Protein AF-A0A0M4QEE5-F1 (afdb_monomer)

Foldseek 3Di:
DLVLVVLLVVLCVVLVHDPVVVVCQQQFQDPVPVRDHVVVCSVVSVVSNVVSCVVSVPPPDDDDPPPPPDDD

Secondary structure (DSSP, 8-state):
--HHHHHHHHHHHHTT--HHHHHHHHHS--GGGTT--GGGGTT-HHHHHHHHHHHHH-----S---------

Solvent-accessible surface area (backbone atoms only — not comparable to full-atom values): 4601 Å² total; per-residue (Å²): 133,68,69,51,59,58,55,50,55,56,52,35,54,77,67,73,49,54,72,64,57,51,52,51,52,32,71,35,63,31,84,90,55,86,56,42,34,54,62,82,39,60,90,42,46,72,62,49,58,52,49,53,47,57,68,66,61,62,71,73,86,76,86,73,89,76,80,87,79,86,84,132

Organism: NCBI:txid656366

Radius of gyration: 15.47 Å; Cα contacts (8 Å, |Δi|>4): 43; chains: 1; bounding box: 22×21×51 Å

Mean predicted aligned error: 9.38 Å

Sequence (72 aa):
MRPVIAALLEIIAKYQRSVEDLTHWLCTRTGQWDDDRPVDRLDEPAVVLEAVKSHYGVQWWSGRVVNLSRKS

pLDDT: mean 79.1, std 17.91, range [34.78, 94.31]

Structure (mmCIF, N/CA/C/O backbone):
data_AF-A0A0M4QEE5-F1
#
_entry.id   AF-A0A0M4QEE5-F1
#
loop_
_atom_site.group_PDB
_atom_site.id
_atom_site.type_symbol
_atom_site.label_atom_id
_atom_site.label_alt_id
_atom_site.label_comp_id
_atom_site.label_asym_id
_atom_site.label_entity_id
_atom_site.label_seq_id
_atom_site.pdbx_PDB_ins_code
_atom_site.Cartn_x
_atom_site.Cartn_y
_atom_site.Cartn_z
_atom_site.occupancy
_atom_site.B_iso_or_equiv
_atom_site.auth_seq_id
_atom_site.auth_comp_id
_atom_site.auth_asym_id
_atom_site.auth_atom_id
_atom_site.pdbx_PDB_model_num
ATOM 1 N N . MET A 1 1 ? -10.852 -9.211 -10.035 1.00 54.66 1 MET A N 1
ATOM 2 C CA . MET A 1 1 ? -10.368 -8.460 -8.852 1.00 54.66 1 MET A CA 1
ATOM 3 C C . MET A 1 1 ? -8.853 -8.569 -8.806 1.00 54.66 1 MET A C 1
ATOM 5 O O . MET A 1 1 ? -8.358 -9.671 -8.996 1.00 54.66 1 MET A O 1
ATOM 9 N N . ARG A 1 2 ? -8.120 -7.467 -8.598 1.00 69.44 2 ARG A N 1
ATOM 10 C CA . ARG A 1 2 ? -6.662 -7.519 -8.397 1.00 69.44 2 ARG A CA 1
ATOM 11 C C . ARG A 1 2 ? -6.390 -7.930 -6.936 1.00 69.44 2 ARG A C 1
ATOM 13 O O . ARG A 1 2 ? -6.761 -7.158 -6.052 1.00 69.44 2 ARG A O 1
ATOM 20 N N . PRO A 1 3 ? -5.788 -9.102 -6.654 1.00 79.75 3 PRO A N 1
ATOM 21 C CA . PRO A 1 3 ? -5.621 -9.611 -5.285 1.00 79.75 3 PRO A CA 1
ATOM 22 C C . PRO A 1 3 ? -4.783 -8.684 -4.391 1.00 79.75 3 PRO A C 1
ATOM 24 O O . PRO A 1 3 ? -5.016 -8.613 -3.188 1.00 79.75 3 PRO A O 1
ATOM 27 N N . VAL A 1 4 ? -3.879 -7.897 -4.983 1.00 89.38 4 VAL A N 1
ATOM 28 C CA . VAL A 1 4 ? -3.078 -6.894 -4.267 1.00 89.38 4 VAL A CA 1
ATOM 29 C C . VAL A 1 4 ? -3.937 -5.827 -3.577 1.00 89.38 4 VAL A C 1
ATOM 31 O O . VAL A 1 4 ? -3.609 -5.421 -2.471 1.00 89.38 4 VAL A O 1
ATOM 34 N N . ILE A 1 5 ? -5.073 -5.418 -4.158 1.00 90.25 5 ILE A N 1
ATOM 35 C CA . ILE A 1 5 ? -5.932 -4.380 -3.564 1.00 90.25 5 ILE A CA 1
ATOM 36 C C . ILE A 1 5 ? -6.546 -4.868 -2.251 1.00 90.25 5 ILE A C 1
ATOM 38 O O . ILE A 1 5 ? -6.583 -4.120 -1.280 1.00 90.25 5 ILE A O 1
ATOM 42 N N . ALA A 1 6 ? -6.974 -6.133 -2.193 1.00 92.25 6 ALA A N 1
ATOM 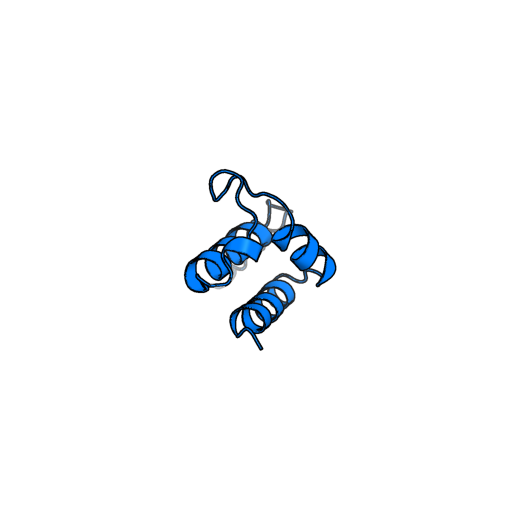43 C CA . ALA A 1 6 ? -7.496 -6.720 -0.961 1.00 92.25 6 ALA A CA 1
ATOM 44 C C . ALA A 1 6 ? -6.420 -6.757 0.138 1.00 92.25 6 ALA A C 1
ATOM 46 O O . ALA A 1 6 ? -6.668 -6.319 1.258 1.00 92.25 6 ALA A O 1
ATOM 47 N N . ALA A 1 7 ? -5.200 -7.177 -0.207 1.00 93.06 7 ALA A N 1
ATOM 48 C CA . ALA A 1 7 ? -4.080 -7.188 0.732 1.00 93.06 7 ALA A CA 1
ATOM 49 C C . ALA A 1 7 ? -3.700 -5.775 1.220 1.00 93.06 7 ALA A C 1
ATOM 51 O O . ALA A 1 7 ? -3.394 -5.591 2.397 1.00 93.06 7 ALA A O 1
ATOM 52 N N . LEU A 1 8 ? -3.767 -4.759 0.352 1.00 93.44 8 LEU A N 1
ATOM 53 C CA . LEU A 1 8 ? -3.554 -3.364 0.746 1.00 93.44 8 LEU A CA 1
ATOM 54 C C . LEU A 1 8 ? -4.609 -2.895 1.752 1.00 93.44 8 LEU A C 1
ATOM 56 O O . LEU A 1 8 ? -4.241 -2.303 2.765 1.00 93.44 8 LEU A O 1
ATOM 60 N N . LEU A 1 9 ? -5.888 -3.208 1.512 1.00 94.00 9 LEU A N 1
ATOM 61 C CA . LEU A 1 9 ? -6.991 -2.884 2.425 1.00 94.00 9 LEU A CA 1
ATOM 62 C C . LEU A 1 9 ? -6.794 -3.517 3.810 1.00 94.00 9 LEU A C 1
ATOM 64 O O . LEU A 1 9 ? -6.980 -2.854 4.830 1.00 94.00 9 LEU A O 1
ATOM 68 N N . GLU A 1 10 ? -6.356 -4.774 3.863 1.00 93.50 10 GLU A N 1
ATOM 69 C CA . GLU A 1 10 ? -6.039 -5.441 5.129 1.00 93.50 10 GLU A CA 1
ATOM 70 C C . GLU A 1 10 ? -4.867 -4.781 5.867 1.00 93.50 10 GLU A C 1
ATOM 72 O O . GLU A 1 10 ? -4.884 -4.673 7.095 1.00 93.50 10 GLU A O 1
ATOM 77 N N . ILE A 1 11 ? -3.837 -4.336 5.142 1.00 91.94 11 ILE A N 1
ATOM 78 C CA . ILE A 1 11 ? -2.676 -3.671 5.742 1.00 91.94 11 ILE A CA 1
ATOM 79 C C . ILE A 1 11 ? -3.067 -2.309 6.317 1.00 91.94 11 ILE A C 1
ATOM 81 O O . ILE A 1 11 ? -2.749 -2.030 7.474 1.00 91.94 11 ILE A O 1
ATOM 85 N N . ILE A 1 12 ? -3.778 -1.471 5.560 1.00 93.38 12 ILE A N 1
ATOM 86 C CA . ILE A 1 12 ? -4.176 -0.144 6.054 1.00 93.38 12 ILE A CA 1
ATOM 87 C C . ILE A 1 12 ? -5.120 -0.239 7.254 1.00 93.38 12 ILE A C 1
ATOM 89 O O . ILE A 1 12 ? -5.015 0.575 8.170 1.00 93.38 12 ILE A O 1
ATOM 93 N N . ALA A 1 13 ? -5.959 -1.280 7.319 1.00 92.94 13 ALA A N 1
ATOM 94 C CA . ALA A 1 13 ? -6.818 -1.539 8.467 1.00 92.94 13 ALA A CA 1
ATOM 95 C C . ALA A 1 13 ? -5.998 -1.834 9.735 1.00 92.94 13 ALA A C 1
ATOM 97 O O . ALA A 1 13 ? -6.315 -1.312 10.803 1.00 92.94 13 ALA A O 1
ATOM 98 N N . LYS A 1 14 ? -4.898 -2.598 9.622 1.00 92.25 14 LYS A N 1
ATOM 99 C CA . LYS A 1 14 ? -3.972 -2.863 10.745 1.00 92.25 14 LYS A CA 1
ATOM 100 C C . LYS A 1 14 ? -3.295 -1.592 11.257 1.00 92.25 14 LYS A C 1
ATOM 102 O O . LYS A 1 14 ? -3.062 -1.474 12.455 1.00 92.25 14 LYS A O 1
ATOM 107 N N . TYR A 1 15 ? -3.012 -0.643 10.367 1.00 88.75 15 TYR A N 1
ATOM 108 C CA . TYR A 1 15 ? -2.442 0.661 10.717 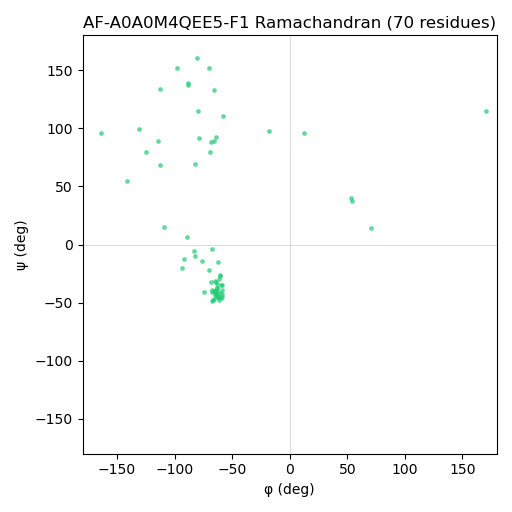1.00 88.75 15 TYR A CA 1
ATOM 109 C C . TYR A 1 15 ? -3.496 1.732 11.037 1.00 88.75 15 TYR A C 1
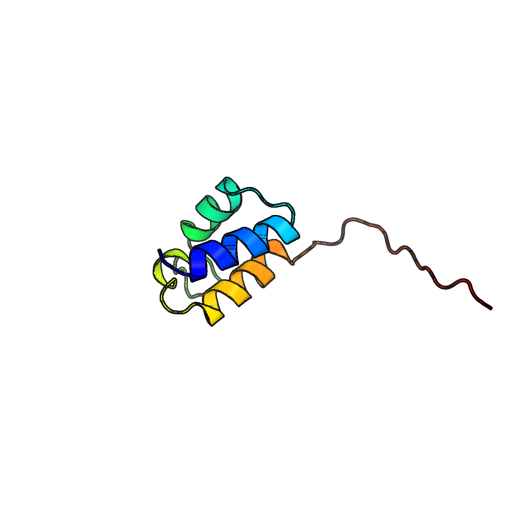ATOM 111 O O . TYR A 1 15 ? -3.135 2.891 11.231 1.00 88.75 15 TYR A O 1
ATOM 119 N N . GLN A 1 16 ? -4.781 1.361 11.097 1.00 91.50 16 GLN A N 1
ATOM 120 C CA . GLN A 1 16 ? -5.905 2.271 11.345 1.00 91.50 16 GLN A CA 1
ATOM 121 C C . GLN A 1 16 ? -5.942 3.471 10.377 1.00 91.50 16 GLN A C 1
ATOM 123 O O . GLN A 1 16 ? -6.265 4.592 10.768 1.00 91.50 16 GLN A O 1
ATOM 128 N N . ARG A 1 17 ? -5.591 3.238 9.108 1.00 92.00 17 ARG A N 1
ATOM 129 C CA . ARG A 1 17 ? -5.627 4.233 8.026 1.00 92.00 17 ARG A CA 1
ATOM 130 C C . ARG A 1 17 ? -6.903 4.100 7.204 1.00 92.00 17 ARG A C 1
ATOM 132 O O . ARG A 1 17 ? -7.475 3.013 7.109 1.00 92.00 17 ARG A O 1
ATOM 139 N N . SER A 1 18 ? -7.351 5.208 6.619 1.00 93.81 18 SER A N 1
ATOM 140 C CA . SER A 1 18 ? -8.570 5.231 5.811 1.00 93.81 18 SER A CA 1
ATOM 141 C C . SER A 1 18 ? -8.321 4.722 4.386 1.00 93.81 18 SER A C 1
ATOM 143 O O . SER A 1 18 ? -7.196 4.697 3.883 1.00 93.81 18 SER A O 1
ATOM 145 N N . VAL A 1 19 ? -9.397 4.328 3.700 1.00 93.25 19 VAL A N 1
ATOM 146 C CA . VAL A 1 19 ? -9.338 3.997 2.265 1.00 93.25 19 VAL A CA 1
ATOM 147 C C . VAL A 1 19 ? -8.977 5.233 1.434 1.00 93.25 19 VAL A C 1
ATOM 149 O O . VAL A 1 19 ? -8.307 5.111 0.410 1.00 93.25 19 VAL A O 1
ATOM 152 N N . GLU A 1 20 ? -9.372 6.426 1.881 1.00 94.31 20 GLU A N 1
ATOM 153 C CA . GLU A 1 20 ? -8.992 7.695 1.252 1.00 94.31 20 GLU A CA 1
ATOM 154 C C . GLU A 1 20 ? -7.484 7.937 1.355 1.00 94.31 20 GLU A C 1
ATOM 156 O O . GLU A 1 20 ? -6.867 8.266 0.344 1.00 94.31 20 GLU A O 1
ATOM 161 N N . ASP A 1 21 ? -6.871 7.672 2.516 1.00 91.44 21 ASP A N 1
ATOM 162 C CA . ASP A 1 21 ? -5.416 7.754 2.693 1.00 91.44 21 ASP A CA 1
ATOM 163 C C . ASP A 1 21 ? -4.695 6.809 1.728 1.00 91.44 21 ASP A C 1
ATOM 165 O O . ASP A 1 21 ? -3.723 7.208 1.084 1.00 91.44 21 ASP A O 1
ATOM 169 N N . LEU A 1 22 ? -5.180 5.567 1.599 1.00 93.56 22 LEU A N 1
ATOM 170 C CA . LEU A 1 22 ? -4.618 4.589 0.664 1.00 93.56 22 LEU A CA 1
ATOM 171 C C . LEU A 1 22 ? -4.762 5.042 -0.785 1.00 93.56 22 LEU A C 1
ATOM 173 O O . LEU A 1 22 ? -3.830 4.907 -1.571 1.00 93.56 22 LEU A O 1
ATOM 177 N N . THR A 1 23 ? -5.926 5.578 -1.143 1.00 94.00 23 THR A N 1
ATOM 178 C CA . THR A 1 23 ? -6.195 6.071 -2.498 1.00 94.00 23 THR A CA 1
ATOM 179 C C . THR A 1 23 ? -5.284 7.246 -2.828 1.00 94.00 23 THR A C 1
ATOM 181 O O . THR A 1 23 ? -4.707 7.300 -3.913 1.00 94.00 23 THR A O 1
ATOM 184 N N . HIS A 1 24 ? -5.107 8.163 -1.878 1.00 92.50 24 HIS A N 1
ATOM 185 C CA . HIS A 1 24 ? -4.192 9.283 -2.019 1.00 92.50 24 HIS A CA 1
ATOM 186 C C . HIS A 1 24 ? -2.753 8.792 -2.195 1.00 92.50 24 HIS A C 1
ATOM 188 O O . HIS A 1 24 ? -2.089 9.207 -3.143 1.00 92.50 24 HIS A O 1
ATOM 194 N N . TRP A 1 25 ? -2.294 7.854 -1.363 1.00 92.06 25 TRP A N 1
ATOM 195 C CA . TRP A 1 25 ? -0.963 7.260 -1.488 1.00 92.06 25 TRP A CA 1
ATOM 196 C C . TRP A 1 25 ? -0.749 6.560 -2.838 1.00 92.06 25 TRP A C 1
ATOM 198 O O . TRP A 1 25 ? 0.251 6.818 -3.500 1.00 92.06 25 TRP A O 1
ATOM 208 N N . LEU A 1 26 ? -1.708 5.747 -3.295 1.00 92.50 26 LEU A N 1
ATOM 209 C CA . LEU A 1 26 ? -1.635 5.041 -4.582 1.00 92.50 26 LEU A CA 1
ATOM 210 C C . LEU A 1 26 ? -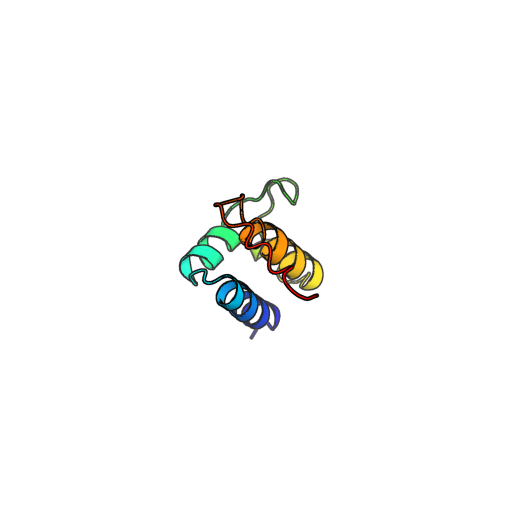1.487 5.991 -5.780 1.00 92.50 26 LEU A C 1
ATOM 212 O O . LEU A 1 26 ? -0.823 5.649 -6.759 1.00 92.50 26 LEU A O 1
ATOM 216 N N . CYS A 1 27 ? -2.115 7.164 -5.706 1.00 92.31 27 CYS A N 1
ATOM 217 C CA . CYS A 1 27 ? -2.123 8.165 -6.771 1.00 92.31 27 CYS A CA 1
ATOM 218 C C . CYS A 1 27 ? 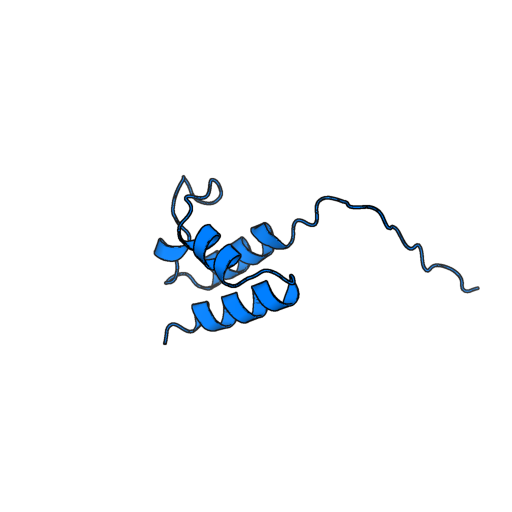-0.990 9.194 -6.657 1.00 92.31 27 CYS A C 1
ATOM 220 O O . CYS A 1 27 ? -0.760 9.952 -7.603 1.00 92.31 27 CYS A O 1
ATOM 222 N N . THR A 1 28 ? -0.294 9.239 -5.522 1.00 88.62 28 THR A N 1
ATOM 223 C CA . THR A 1 28 ? 0.784 10.194 -5.266 1.00 88.62 28 THR A CA 1
ATOM 224 C C . THR A 1 28 ? 2.104 9.623 -5.754 1.00 88.62 28 THR A C 1
ATOM 226 O O . THR A 1 28 ? 2.399 8.447 -5.552 1.00 88.62 28 THR A O 1
ATOM 229 N N . ARG A 1 29 ? 2.914 10.459 -6.405 1.00 84.56 29 ARG A N 1
ATOM 230 C CA . ARG A 1 29 ? 4.282 10.078 -6.756 1.00 84.56 29 ARG A CA 1
ATOM 231 C C . ARG A 1 29 ? 5.099 9.907 -5.489 1.00 84.56 29 ARG A C 1
ATOM 233 O O . ARG A 1 29 ? 5.041 10.747 -4.590 1.00 84.56 29 ARG A O 1
ATOM 240 N N . THR A 1 30 ? 5.842 8.814 -5.407 1.00 73.12 30 THR A N 1
ATOM 241 C CA . THR A 1 30 ? 6.641 8.515 -4.222 1.00 73.12 30 THR A CA 1
ATOM 242 C C . THR A 1 30 ? 8.121 8.589 -4.560 1.00 73.12 30 THR A C 1
ATOM 244 O O . THR A 1 30 ? 8.584 7.996 -5.530 1.00 73.12 30 THR A O 1
ATOM 247 N N . GLY A 1 31 ? 8.900 9.254 -3.706 1.00 68.00 31 GLY A N 1
ATOM 248 C CA . GLY A 1 31 ? 10.364 9.239 -3.811 1.00 68.00 31 GLY A CA 1
ATOM 249 C C . GLY A 1 31 ? 10.987 7.865 -3.522 1.00 68.00 31 GLY A C 1
ATOM 250 O O . GLY A 1 31 ? 12.195 7.712 -3.635 1.00 68.00 31 GLY A O 1
ATOM 251 N N . GLN A 1 32 ? 10.181 6.865 -3.136 1.00 67.50 32 GLN A N 1
ATOM 252 C CA . GLN A 1 32 ? 10.640 5.490 -2.924 1.00 67.50 32 GLN A CA 1
ATOM 253 C C . GLN A 1 32 ? 11.002 4.785 -4.238 1.00 67.50 32 GLN A C 1
ATOM 255 O O . GLN A 1 32 ? 11.780 3.835 -4.199 1.00 67.50 32 GLN A O 1
ATOM 260 N N . TRP A 1 33 ? 10.472 5.249 -5.375 1.00 71.00 33 TRP A N 1
ATOM 261 C CA . TRP A 1 33 ? 10.612 4.599 -6.679 1.00 71.00 33 TRP A CA 1
ATOM 262 C C . TRP A 1 33 ? 10.794 5.607 -7.817 1.00 71.00 33 TRP A C 1
ATOM 264 O O . TRP A 1 33 ? 10.020 5.603 -8.767 1.00 71.00 33 TRP A O 1
ATOM 274 N N . ASP A 1 34 ? 11.783 6.493 -7.709 1.00 72.62 34 ASP A N 1
ATOM 275 C CA . ASP A 1 34 ? 12.116 7.443 -8.784 1.00 72.62 34 ASP A CA 1
ATOM 276 C C . ASP A 1 34 ? 10.910 8.280 -9.273 1.00 72.62 34 ASP A C 1
ATOM 278 O O . ASP A 1 34 ? 10.752 8.531 -10.465 1.00 72.62 34 ASP A O 1
ATOM 282 N N . ASP A 1 35 ? 10.052 8.724 -8.343 1.00 75.88 35 ASP A N 1
ATOM 283 C CA . ASP A 1 35 ? 8.830 9.502 -8.623 1.00 75.88 35 ASP A CA 1
ATOM 284 C C . ASP A 1 35 ? 7.688 8.700 -9.301 1.00 75.88 35 ASP A C 1
ATOM 286 O O . ASP A 1 35 ? 6.690 9.275 -9.742 1.00 75.88 35 ASP A O 1
ATOM 290 N N . ASP A 1 36 ? 7.749 7.365 -9.328 1.00 83.25 36 ASP A N 1
ATOM 291 C CA . ASP A 1 36 ? 6.614 6.544 -9.765 1.00 83.25 36 ASP A CA 1
ATOM 292 C C . ASP A 1 36 ? 5.452 6.565 -8.759 1.00 83.25 36 ASP A C 1
ATOM 294 O O . ASP A 1 36 ? 5.620 6.717 -7.537 1.00 83.25 36 ASP A O 1
ATOM 298 N N . ARG A 1 37 ? 4.236 6.364 -9.285 1.00 86.81 37 ARG A N 1
ATOM 299 C CA . ARG A 1 37 ? 3.031 6.188 -8.466 1.00 86.81 37 ARG A CA 1
ATOM 300 C C . ARG A 1 37 ? 2.851 4.709 -8.117 1.00 86.81 37 ARG A C 1
ATOM 302 O O . ARG A 1 37 ? 2.958 3.859 -9.003 1.00 86.81 37 ARG A O 1
ATOM 309 N N . PRO A 1 38 ? 2.462 4.368 -6.879 1.00 90.69 38 PRO A N 1
ATOM 310 C CA . PRO A 1 38 ? 2.241 2.976 -6.503 1.00 90.69 38 PRO A CA 1
ATOM 311 C C . PRO A 1 38 ? 1.156 2.247 -7.296 1.00 90.69 38 PRO A C 1
ATOM 313 O O . PRO A 1 38 ? 1.234 1.029 -7.455 1.00 90.69 38 PRO A O 1
ATOM 316 N N . VAL A 1 39 ? 0.172 2.971 -7.841 1.00 90.94 39 VAL A N 1
ATOM 317 C CA . VAL A 1 39 ? -0.842 2.391 -8.735 1.00 90.94 39 VAL A CA 1
ATOM 318 C C . VAL A 1 39 ? -0.241 1.795 -10.016 1.00 90.94 39 VAL A C 1
ATOM 320 O O . VAL A 1 39 ? -0.768 0.809 -10.530 1.00 90.94 39 VAL A O 1
ATOM 323 N N . ASP A 1 40 ? 0.878 2.3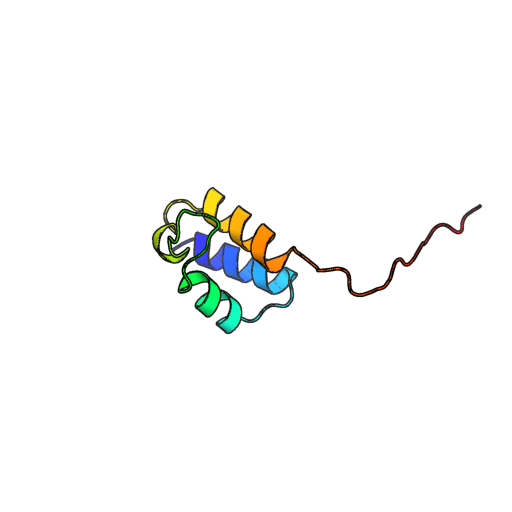41 -10.499 1.00 90.69 40 ASP A N 1
ATOM 324 C CA . ASP A 1 40 ? 1.538 1.883 -11.726 1.00 90.69 40 ASP A CA 1
ATOM 325 C C . ASP A 1 40 ? 2.320 0.572 -11.500 1.00 90.69 40 ASP A C 1
ATOM 327 O O . ASP A 1 40 ? 2.656 -0.120 -12.456 1.00 90.69 40 ASP A O 1
ATOM 331 N N . ARG A 1 41 ? 2.546 0.182 -10.235 1.00 88.38 41 ARG A N 1
ATOM 332 C CA . ARG A 1 41 ? 3.292 -1.026 -9.837 1.00 88.38 41 ARG A CA 1
ATOM 333 C C . ARG A 1 41 ? 2.417 -2.126 -9.232 1.00 88.38 41 ARG A C 1
ATOM 335 O O . ARG A 1 41 ? 2.926 -3.069 -8.635 1.00 88.38 41 ARG A O 1
ATOM 342 N N . LEU A 1 42 ? 1.091 -2.058 -9.383 1.00 89.50 42 LEU A N 1
ATOM 343 C CA . LEU A 1 42 ? 0.166 -3.063 -8.824 1.00 89.50 42 LEU A CA 1
ATOM 344 C C . LEU A 1 42 ? 0.363 -4.484 -9.381 1.00 89.50 42 LEU A C 1
ATOM 346 O O . LEU A 1 42 ? -0.152 -5.440 -8.799 1.00 89.50 42 LEU A O 1
ATOM 350 N N . ASP A 1 43 ? 1.087 -4.623 -10.488 1.00 88.88 43 ASP A N 1
ATOM 351 C CA . ASP A 1 43 ? 1.476 -5.911 -11.065 1.00 88.88 43 ASP A CA 1
ATOM 352 C C . ASP A 1 43 ? 2.741 -6.505 -10.398 1.00 88.88 43 ASP A C 1
ATOM 354 O O . ASP A 1 43 ? 3.074 -7.668 -10.617 1.00 88.88 43 ASP A O 1
ATOM 358 N N . GLU A 1 44 ? 3.373 -5.758 -9.485 1.00 90.00 44 GLU 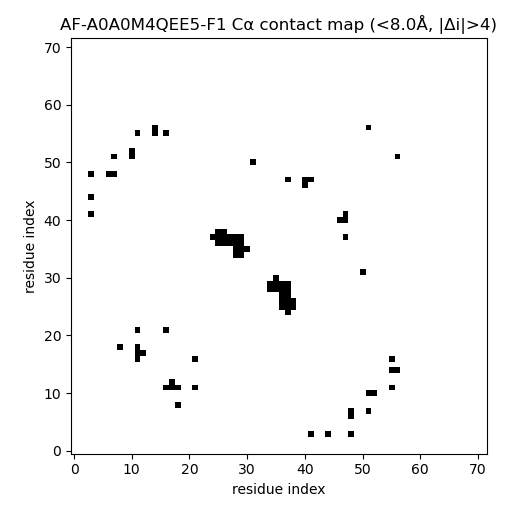A N 1
ATOM 359 C CA . GLU A 1 44 ? 4.496 -6.165 -8.632 1.00 90.00 44 GLU A CA 1
ATOM 360 C C . GLU A 1 44 ? 4.065 -6.213 -7.149 1.00 90.00 44 GLU A C 1
ATOM 362 O O . GLU A 1 44 ? 4.500 -5.406 -6.320 1.00 90.00 44 GLU A O 1
ATOM 367 N N . PRO A 1 45 ? 3.191 -7.158 -6.757 1.00 89.56 45 PRO A N 1
ATOM 368 C CA . PRO A 1 45 ? 2.506 -7.119 -5.466 1.00 89.56 45 PRO A CA 1
ATOM 369 C C . PRO A 1 45 ? 3.461 -7.104 -4.269 1.00 89.56 45 PRO A C 1
ATOM 371 O O . PRO A 1 45 ? 3.216 -6.380 -3.311 1.00 89.56 45 PRO A O 1
ATOM 374 N N . ALA A 1 46 ? 4.563 -7.855 -4.310 1.00 89.56 46 ALA A N 1
ATOM 375 C CA . ALA A 1 46 ? 5.532 -7.878 -3.213 1.00 89.56 46 ALA A CA 1
ATOM 376 C C . ALA A 1 46 ? 6.149 -6.491 -2.957 1.00 89.56 46 ALA A C 1
ATOM 378 O O . ALA A 1 46 ? 6.260 -6.068 -1.809 1.00 89.56 46 ALA A O 1
ATOM 379 N N . VAL A 1 47 ? 6.481 -5.765 -4.025 1.00 88.94 47 VAL A N 1
ATOM 380 C CA . VAL A 1 47 ? 7.093 -4.433 -3.959 1.00 88.94 47 VAL A CA 1
ATOM 381 C C . VAL A 1 47 ? 6.111 -3.433 -3.346 1.00 88.94 47 VAL A C 1
ATOM 383 O O . VAL A 1 47 ? 6.453 -2.722 -2.399 1.00 88.94 47 VAL A O 1
ATOM 386 N N . VAL A 1 48 ? 4.857 -3.440 -3.806 1.00 91.00 48 VAL A N 1
ATOM 387 C CA . VAL A 1 48 ? 3.820 -2.527 -3.303 1.00 91.00 48 VAL A CA 1
ATOM 388 C C . VAL A 1 48 ? 3.440 -2.821 -1.851 1.00 91.00 48 VAL A C 1
ATOM 390 O O . VAL A 1 48 ? 3.254 -1.892 -1.062 1.00 91.00 48 VAL A O 1
ATOM 393 N N . LEU A 1 49 ? 3.363 -4.099 -1.471 1.00 91.88 49 LEU A N 1
ATOM 394 C CA . LEU A 1 49 ? 3.018 -4.504 -0.107 1.00 91.88 49 LEU A CA 1
ATOM 395 C C . LEU A 1 49 ? 4.111 -4.154 0.913 1.00 91.88 49 LEU A C 1
ATOM 397 O O . LEU A 1 49 ? 3.793 -3.848 2.061 1.00 91.88 49 LEU A O 1
ATOM 401 N N . GLU A 1 50 ? 5.383 -4.169 0.524 1.00 89.69 50 GLU A N 1
ATOM 402 C CA . GLU A 1 50 ? 6.463 -3.701 1.397 1.00 89.69 50 GLU A CA 1
ATOM 403 C C . GLU A 1 50 ? 6.482 -2.171 1.499 1.00 89.69 50 GLU A C 1
ATOM 405 O O . GLU A 1 50 ? 6.610 -1.624 2.598 1.00 89.69 50 GLU A O 1
ATOM 410 N N . ALA A 1 51 ? 6.255 -1.459 0.393 1.00 90.00 51 ALA A N 1
ATOM 411 C CA . ALA A 1 51 ? 6.213 0.001 0.412 1.00 90.00 51 ALA A CA 1
ATOM 412 C C . ALA A 1 51 ? 5.054 0.560 1.243 1.00 90.00 51 ALA A C 1
ATOM 414 O O . ALA A 1 51 ? 5.267 1.492 2.016 1.00 90.00 51 ALA A O 1
ATOM 415 N N . VAL A 1 52 ? 3.855 -0.030 1.177 1.00 90.88 52 VAL A N 1
ATOM 416 C CA . VAL A 1 52 ? 2.720 0.420 2.005 1.00 90.88 52 VAL A CA 1
ATOM 417 C C . VAL A 1 52 ? 2.997 0.229 3.503 1.00 90.88 52 VAL A C 1
ATOM 419 O O . VAL A 1 52 ? 2.648 1.088 4.316 1.00 90.88 52 VAL A O 1
ATOM 422 N N . LYS A 1 53 ? 3.679 -0.864 3.885 1.00 90.00 53 LYS A N 1
ATOM 423 C CA . LYS A 1 53 ? 4.099 -1.110 5.273 1.00 90.00 53 LYS A CA 1
ATOM 424 C C . LYS A 1 53 ? 5.159 -0.110 5.698 1.00 90.00 53 LYS A C 1
ATOM 426 O O . LYS A 1 53 ? 5.094 0.392 6.810 1.00 90.00 53 LYS A O 1
ATOM 431 N N . SER A 1 54 ? 6.111 0.203 4.823 1.00 87.19 54 SER A N 1
ATOM 432 C CA . SER A 1 54 ? 7.116 1.229 5.090 1.00 87.19 54 SER A CA 1
ATOM 433 C C . SER A 1 54 ? 6.474 2.611 5.248 1.00 87.19 54 SER A C 1
ATOM 435 O O . SER A 1 54 ? 6.788 3.309 6.205 1.00 87.19 54 SER A O 1
ATOM 437 N N . HIS A 1 55 ? 5.527 2.974 4.378 1.00 88.31 55 HIS A N 1
ATOM 438 C CA . HIS A 1 55 ? 4.860 4.276 4.371 1.00 88.31 55 HIS A CA 1
ATOM 439 C C . HIS A 1 55 ? 3.979 4.509 5.608 1.00 88.31 55 HIS A C 1
ATOM 441 O O . HIS A 1 55 ? 4.081 5.557 6.243 1.00 88.31 55 HIS A O 1
ATOM 447 N N . TYR A 1 56 ? 3.133 3.543 5.986 1.00 87.00 56 TYR A N 1
ATOM 448 C CA . TYR A 1 56 ? 2.233 3.694 7.140 1.00 87.00 56 TYR A CA 1
ATOM 449 C C . TYR A 1 56 ? 2.801 3.155 8.456 1.00 87.00 56 TYR A C 1
ATOM 451 O O . TYR A 1 56 ? 2.327 3.544 9.525 1.00 87.00 56 TYR A O 1
ATOM 459 N N . GLY A 1 57 ? 3.800 2.274 8.389 1.00 79.06 57 GLY A N 1
ATOM 460 C CA . GLY A 1 57 ? 4.448 1.654 9.544 1.00 79.06 57 GLY A CA 1
ATOM 461 C C . GLY A 1 57 ? 5.529 2.509 10.198 1.00 79.06 57 GLY A C 1
ATOM 462 O O . GLY A 1 57 ? 5.937 2.189 11.314 1.00 79.06 57 GLY A O 1
ATOM 463 N N . VAL A 1 58 ? 5.947 3.624 9.585 1.00 67.19 58 VAL A N 1
ATOM 464 C CA . VAL A 1 58 ? 6.679 4.682 10.299 1.00 67.19 58 VAL A CA 1
ATOM 465 C C . VAL A 1 58 ? 5.736 5.390 11.276 1.00 67.19 58 VAL A C 1
ATOM 467 O O . VAL A 1 58 ? 5.224 6.483 11.036 1.00 67.19 58 VAL A O 1
ATOM 470 N N . GLN A 1 59 ? 5.511 4.762 12.431 1.00 53.38 59 GLN A N 1
ATOM 471 C CA . GLN A 1 59 ? 5.137 5.487 13.638 1.00 53.38 59 GLN A CA 1
ATOM 472 C C . GLN A 1 59 ? 6.318 6.392 14.000 1.00 53.38 59 GLN A C 1
ATOM 474 O O . GLN A 1 59 ? 7.247 5.975 14.690 1.00 53.38 59 GLN A O 1
ATOM 479 N N . TRP A 1 60 ? 6.307 7.638 13.526 1.00 43.94 60 TRP A N 1
ATOM 480 C CA . TRP A 1 60 ? 7.146 8.673 14.115 1.00 43.94 60 TRP A CA 1
ATOM 481 C C . TRP A 1 60 ? 6.762 8.756 15.590 1.00 43.94 60 TRP A C 1
ATOM 483 O O . TRP A 1 60 ? 5.630 9.104 15.917 1.00 43.94 60 TRP A O 1
ATOM 493 N N . TRP A 1 61 ? 7.683 8.317 16.448 1.00 34.78 61 TRP A N 1
ATOM 494 C CA . TRP A 1 61 ? 7.663 8.396 17.905 1.00 34.78 61 TRP A CA 1
ATOM 495 C C . TRP A 1 61 ? 6.662 9.435 18.438 1.00 34.78 61 TRP A C 1
ATOM 497 O O . TRP A 1 61 ? 6.963 10.622 18.527 1.00 34.78 61 TRP A O 1
ATOM 507 N N . SER A 1 62 ? 5.470 8.988 18.830 1.00 42.41 62 SER A N 1
ATOM 508 C CA . SER A 1 62 ? 4.620 9.739 19.750 1.00 42.41 62 SER A CA 1
ATOM 509 C C . SER A 1 62 ? 4.503 8.924 21.028 1.00 42.41 62 SER A C 1
ATOM 511 O O . SER A 1 62 ? 3.691 8.013 21.161 1.00 42.41 62 SER A O 1
ATOM 513 N N . GLY A 1 63 ? 5.465 9.207 21.907 1.00 50.12 63 GLY A N 1
ATOM 514 C CA . GLY A 1 63 ? 5.556 8.883 23.326 1.00 50.12 63 GLY A CA 1
ATOM 515 C C . GLY A 1 63 ? 4.570 7.876 23.916 1.00 50.12 63 GLY A C 1
ATOM 516 O O . GLY A 1 63 ? 3.546 8.265 24.473 1.00 50.12 63 GLY A O 1
ATOM 517 N N . ARG A 1 64 ? 4.993 6.610 24.000 1.00 38.47 64 ARG A N 1
ATOM 518 C CA . ARG A 1 64 ? 4.962 5.862 25.268 1.00 38.47 64 ARG A CA 1
ATOM 519 C C . ARG A 1 64 ? 5.842 4.618 25.178 1.00 38.47 64 ARG A C 1
ATOM 521 O O . ARG A 1 64 ? 5.406 3.551 24.762 1.00 38.47 64 ARG A O 1
ATOM 528 N N . VAL A 1 65 ? 7.080 4.739 25.647 1.00 50.59 65 VAL A N 1
ATOM 529 C CA . VAL A 1 65 ? 7.799 3.583 26.190 1.00 50.59 65 VAL A CA 1
ATOM 530 C C . VAL A 1 65 ? 7.068 3.147 27.462 1.00 50.59 65 VAL A C 1
ATOM 532 O O . VAL A 1 65 ? 7.349 3.630 28.554 1.00 50.59 65 VAL A O 1
ATOM 535 N N . VAL A 1 66 ? 6.076 2.263 27.337 1.00 50.81 66 VAL A N 1
ATOM 536 C CA . VAL A 1 66 ? 5.626 1.477 28.491 1.00 50.81 66 VAL A CA 1
ATOM 537 C C . VAL A 1 66 ? 6.631 0.350 28.680 1.00 50.81 66 VAL A C 1
ATOM 539 O O . VAL A 1 66 ? 6.553 -0.706 28.062 1.00 50.81 66 VAL A O 1
ATOM 542 N N . ASN A 1 67 ? 7.635 0.613 29.513 1.00 41.38 67 ASN A N 1
ATOM 543 C CA . ASN A 1 67 ? 8.539 -0.413 30.004 1.00 41.38 67 ASN A CA 1
ATOM 544 C C . ASN A 1 67 ? 7.752 -1.341 30.946 1.00 41.38 67 ASN A C 1
ATOM 546 O O . ASN A 1 67 ? 7.666 -1.107 32.150 1.00 41.38 67 ASN A O 1
ATOM 550 N N . LEU A 1 68 ? 7.131 -2.377 30.386 1.00 51.41 68 LEU A N 1
A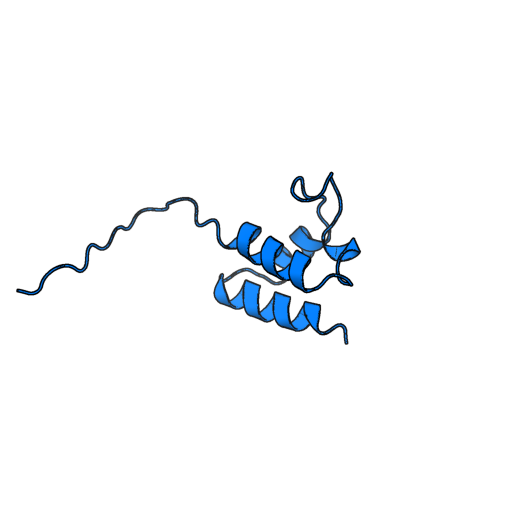TOM 551 C CA . LEU A 1 68 ? 6.609 -3.517 31.136 1.00 51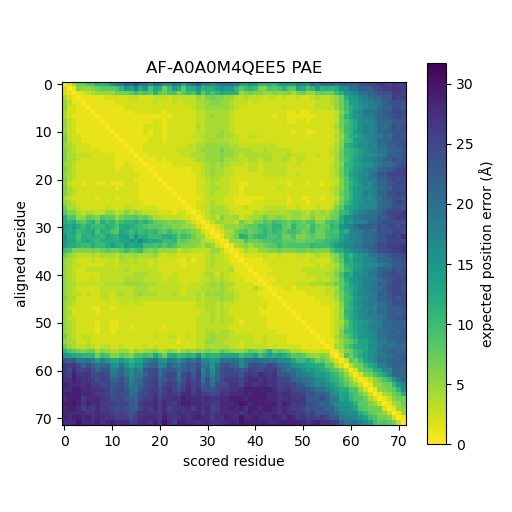.41 68 LEU A CA 1
ATOM 552 C C . LEU A 1 68 ? 7.759 -4.492 31.401 1.00 51.41 68 LEU A C 1
ATOM 554 O O . LEU A 1 68 ? 7.802 -5.592 30.863 1.00 51.41 68 LEU A O 1
ATOM 558 N N . SER A 1 69 ? 8.691 -4.079 32.257 1.00 45.97 69 SER A N 1
ATOM 559 C CA . SER A 1 69 ? 9.603 -5.002 32.929 1.00 45.97 69 SER A CA 1
ATOM 560 C C . SER A 1 69 ? 9.503 -4.783 34.435 1.00 45.97 69 SER A C 1
ATOM 562 O O . SER A 1 69 ? 10.283 -4.072 35.065 1.00 45.97 69 SER A O 1
ATOM 564 N N . ARG A 1 70 ? 8.444 -5.364 35.007 1.00 52.81 70 ARG A N 1
ATOM 565 C CA . ARG A 1 70 ? 8.320 -5.665 36.436 1.00 52.81 70 ARG A CA 1
ATOM 566 C C . ARG A 1 70 ? 7.861 -7.114 36.570 1.00 52.81 70 ARG A C 1
ATOM 568 O O . ARG A 1 70 ? 6.684 -7.408 36.382 1.00 52.81 70 ARG A O 1
ATOM 575 N N . LYS A 1 71 ? 8.833 -7.979 36.847 1.00 48.19 71 LYS A N 1
ATOM 576 C CA . LYS A 1 71 ? 8.812 -9.339 37.428 1.00 48.19 71 LYS A CA 1
ATOM 577 C C . LYS A 1 71 ? 10.261 -9.809 37.219 1.00 48.19 71 LYS A C 1
ATOM 579 O O . LYS A 1 71 ? 10.690 -9.856 36.077 1.00 48.19 71 LYS A O 1
ATOM 584 N N . SER A 1 72 ? 11.095 -10.056 38.217 1.00 48.28 72 SER A N 1
ATOM 585 C CA . SER A 1 72 ? 10.908 -10.430 39.616 1.00 48.28 72 SER A CA 1
ATOM 586 C C . SER A 1 72 ? 12.105 -9.955 40.438 1.00 48.28 72 SER A C 1
ATOM 588 O O . SER A 1 72 ? 13.125 -9.590 39.817 1.00 48.28 72 SER A O 1
#